Protein AF-A0A8C4Y6N7-F1 (afdb_monomer_lite)

InterPro domains:
  IPR002418 Transcription regulator Myc [PR00044] (6-22)
  IPR002418 Transcription regulator Myc [PR00044] (23-38)
  IPR002418 Transcription regulator Myc [PR00044] (48-61)
  IPR011598 Myc-type, basic helix-loop-helix (bHLH) domain [PF00010] (14-65)
  IPR011598 Myc-type, basic helix-loop-helix (bHLH) domain [PS50888] (13-65)
  IPR011598 Myc-type, basic helix-loop-helix (bHLH) domain [SM00353] (19-71)
  IPR036638 Helix-loop-helix DNA-binding domain superfamily [G3DSA:4.10.280.10] (4-86)
  IPR036638 Helix-loop-helix DNA-binding domain superfamily [SSF47459] (10-72)
  IPR050433 Myc family transcription factors [PTHR45851] (9-67)

Structure (mmCIF, N/CA/C/O backbone):
data_AF-A0A8C4Y6N7-F1
#
_entry.id   AF-A0A8C4Y6N7-F1
#
loop_
_atom_site.group_PDB
_atom_site.id
_atom_site.type_symbol
_atom_site.label_atom_id
_atom_site.label_alt_id
_atom_site.label_comp_id
_atom_site.label_asym_id
_atom_site.label_entity_id
_atom_site.label_seq_id
_atom_site.pdbx_PDB_ins_code
_atom_site.Cartn_x
_atom_site.Cartn_y
_atom_site.Cartn_z
_atom_site.occupancy
_atom_site.B_iso_or_equiv
_atom_site.auth_seq_id
_atom_site.auth_comp_id
_atom_site.auth_asym_id
_atom_site.auth_atom_id
_atom_site.pdbx_PDB_model_num
ATOM 1 N N . ASP A 1 1 ? 24.233 10.113 -39.562 1.00 62.69 1 ASP A N 1
ATOM 2 C CA . ASP A 1 1 ? 22.764 10.185 -39.510 1.00 62.69 1 ASP A CA 1
ATOM 3 C C . ASP A 1 1 ? 22.172 8.850 -39.057 1.00 62.69 1 ASP A C 1
ATOM 5 O O . ASP A 1 1 ? 21.473 8.858 -38.065 1.00 62.69 1 ASP A O 1
ATOM 9 N N . GLU A 1 2 ? 22.548 7.694 -39.625 1.00 67.06 2 GLU A N 1
ATOM 10 C CA . GLU A 1 2 ? 21.993 6.382 -39.195 1.00 67.06 2 GLU A CA 1
ATOM 11 C C . GLU A 1 2 ? 22.388 5.910 -37.774 1.00 67.06 2 GLU A C 1
ATOM 13 O O . GLU A 1 2 ? 21.584 5.268 -37.105 1.00 67.06 2 GLU A O 1
ATOM 18 N N . GLU A 1 3 ? 23.590 6.232 -37.269 1.00 64.31 3 GLU A N 1
ATOM 19 C CA . GLU A 1 3 ? 23.974 5.850 -35.893 1.00 64.31 3 GLU A CA 1
ATOM 20 C C . GLU A 1 3 ? 23.236 6.648 -34.807 1.00 64.31 3 GLU A C 1
ATOM 22 O O . GLU A 1 3 ? 23.072 6.139 -33.701 1.00 64.31 3 GLU A O 1
ATOM 27 N N . GLU A 1 4 ? 22.791 7.879 -35.097 1.00 64.50 4 GLU A N 1
ATOM 28 C CA . GLU A 1 4 ? 22.057 8.712 -34.129 1.00 64.50 4 GLU A CA 1
ATOM 29 C C . GLU A 1 4 ? 20.632 8.183 -33.904 1.00 64.50 4 GLU A C 1
ATOM 31 O O . GLU A 1 4 ? 20.167 8.143 -32.763 1.00 64.50 4 GLU A O 1
ATOM 36 N N . ASP A 1 5 ? 19.991 7.678 -34.960 1.00 68.19 5 ASP A N 1
ATOM 37 C CA . ASP A 1 5 ? 18.659 7.071 -34.883 1.00 68.19 5 ASP A CA 1
ATOM 38 C C . ASP A 1 5 ? 18.671 5.764 -34.056 1.00 68.19 5 ASP A C 1
ATOM 40 O O . ASP A 1 5 ? 17.769 5.516 -33.252 1.00 68.19 5 ASP A O 1
ATOM 44 N N . GLU A 1 6 ? 19.724 4.940 -34.163 1.00 69.81 6 GLU A N 1
ATOM 45 C CA . GLU A 1 6 ? 19.821 3.666 -33.428 1.00 69.81 6 GLU A CA 1
ATOM 46 C C . GLU A 1 6 ? 20.059 3.868 -31.912 1.00 69.81 6 GLU A C 1
ATOM 48 O O . GLU A 1 6 ? 19.496 3.152 -31.068 1.00 69.81 6 GLU A O 1
ATOM 53 N N . VAL A 1 7 ? 20.844 4.880 -31.517 1.00 70.25 7 VAL A N 1
ATOM 54 C CA . VAL A 1 7 ? 21.002 5.230 -30.091 1.00 70.25 7 VAL A CA 1
ATOM 55 C C . VAL A 1 7 ? 19.746 5.878 -29.505 1.00 70.25 7 VAL A C 1
ATOM 57 O O . VAL A 1 7 ? 19.416 5.608 -28.346 1.00 70.25 7 VAL A O 1
ATOM 60 N N . GLU A 1 8 ? 19.002 6.671 -30.280 1.00 75.44 8 GLU A N 1
ATOM 61 C CA . GLU A 1 8 ? 17.724 7.235 -29.832 1.00 75.44 8 GLU A CA 1
ATOM 62 C C . GLU A 1 8 ? 16.672 6.138 -29.599 1.00 75.44 8 GLU A C 1
ATOM 64 O O . GLU A 1 8 ? 16.033 6.104 -28.538 1.00 75.44 8 GLU A O 1
ATOM 69 N N . ASP A 1 9 ? 16.551 5.181 -30.521 1.00 79.81 9 ASP A N 1
ATOM 70 C CA . ASP A 1 9 ? 15.609 4.064 -30.405 1.00 79.81 9 ASP A CA 1
ATOM 71 C C . ASP A 1 9 ? 15.916 3.160 -29.204 1.00 79.81 9 ASP A C 1
ATOM 73 O O . ASP A 1 9 ? 15.009 2.714 -28.479 1.00 79.81 9 ASP A O 1
ATOM 77 N N . THR A 1 10 ? 17.199 2.913 -28.927 1.00 81.81 10 THR A N 1
ATOM 78 C CA . THR A 1 10 ? 17.608 2.121 -27.759 1.00 81.81 10 THR A CA 1
ATOM 79 C C . THR A 1 10 ? 17.355 2.848 -26.438 1.00 81.81 10 THR A C 1
ATOM 81 O O . THR A 1 10 ? 16.870 2.226 -25.485 1.00 81.81 10 THR A O 1
ATOM 84 N N . GLU A 1 11 ? 17.608 4.155 -26.350 1.00 86.75 11 GLU A N 1
ATOM 85 C CA . GLU A 1 11 ? 17.296 4.949 -25.155 1.00 86.75 11 GLU A CA 1
ATOM 86 C C . GLU A 1 11 ? 15.787 5.079 -24.923 1.00 86.75 11 GLU A C 1
ATOM 88 O O . GLU A 1 11 ? 15.303 4.884 -23.800 1.00 86.75 11 GLU A O 1
ATOM 93 N N . ASN A 1 12 ? 15.009 5.316 -25.980 1.00 91.44 12 ASN A N 1
ATOM 94 C CA . ASN A 1 12 ? 13.554 5.329 -25.900 1.00 91.44 12 ASN A CA 1
ATOM 95 C C . ASN A 1 12 ? 13.015 3.977 -25.398 1.00 91.44 12 ASN A C 1
ATOM 97 O O . ASN A 1 12 ? 12.229 3.922 -24.447 1.00 91.44 12 ASN A O 1
ATOM 101 N N . SER A 1 13 ? 13.527 2.868 -25.935 1.00 91.62 13 SER A N 1
ATOM 102 C CA . SER A 1 13 ? 13.159 1.514 -25.506 1.00 91.62 13 SER A CA 1
ATOM 103 C C . SER A 1 13 ? 13.460 1.255 -24.023 1.00 91.62 13 SER A C 1
ATOM 105 O O . SER A 1 13 ? 12.624 0.696 -23.300 1.00 91.62 13 SER A O 1
ATOM 107 N N . LYS A 1 14 ? 14.617 1.708 -23.515 1.00 94.06 14 LYS A N 1
ATOM 108 C CA . LYS A 1 14 ? 14.964 1.613 -22.082 1.00 94.06 14 LYS A CA 1
ATOM 109 C C . LYS A 1 14 ? 13.997 2.418 -21.215 1.00 94.06 14 LYS A C 1
ATOM 111 O O . LYS A 1 14 ? 13.515 1.904 -20.199 1.00 94.06 14 LYS A O 1
ATOM 116 N N . ARG A 1 15 ? 13.671 3.650 -21.623 1.00 95.31 15 ARG A N 1
ATOM 117 C CA . ARG A 1 15 ? 12.721 4.525 -20.915 1.00 95.31 15 ARG A CA 1
ATOM 118 C C . ARG A 1 15 ? 11.329 3.904 -20.856 1.00 95.31 15 ARG A C 1
ATOM 120 O O . ARG A 1 15 ? 10.709 3.899 -19.790 1.00 95.31 15 ARG A O 1
ATOM 127 N N . LEU A 1 16 ? 10.840 3.343 -21.959 1.00 95.25 16 LEU A N 1
ATOM 128 C CA . LEU A 1 16 ? 9.540 2.668 -22.016 1.00 95.25 16 LEU A CA 1
ATOM 129 C C . LEU A 1 16 ? 9.501 1.446 -21.092 1.00 95.25 16 LEU A C 1
ATOM 131 O O . LEU A 1 16 ? 8.587 1.315 -20.272 1.00 95.25 16 LEU A O 1
ATOM 135 N N . ARG A 1 17 ? 10.531 0.593 -21.150 1.00 96.38 17 ARG A N 1
ATOM 136 C CA . ARG A 1 17 ? 10.648 -0.584 -20.279 1.00 96.38 17 ARG A CA 1
ATOM 137 C C . ARG A 1 17 ? 10.667 -0.197 -18.800 1.00 96.38 17 ARG A C 1
ATOM 139 O O . ARG A 1 17 ? 9.960 -0.811 -18.004 1.00 96.38 17 ARG A O 1
ATOM 146 N N . HIS A 1 18 ? 11.430 0.834 -18.436 1.00 97.00 18 HIS A N 1
ATOM 147 C CA . HIS A 1 18 ? 11.474 1.351 -17.068 1.00 97.00 18 HIS A CA 1
ATOM 148 C C . HIS A 1 18 ? 10.091 1.813 -16.586 1.00 97.00 18 HIS A C 1
ATOM 150 O O . HIS A 1 18 ? 9.636 1.396 -15.521 1.00 97.00 18 HIS A O 1
ATOM 156 N N . ASN A 1 19 ? 9.384 2.618 -17.385 1.00 97.12 19 ASN A N 1
ATOM 157 C CA . ASN A 1 19 ? 8.041 3.094 -17.040 1.00 97.12 19 ASN A CA 1
ATOM 158 C C . ASN A 1 19 ? 7.040 1.945 -16.869 1.00 97.12 19 ASN A C 1
ATOM 160 O O . ASN A 1 19 ? 6.262 1.949 -15.914 1.00 97.12 19 ASN A O 1
ATOM 164 N N . SER A 1 20 ? 7.087 0.938 -17.746 1.00 97.00 20 SER A N 1
ATOM 165 C CA . SER A 1 20 ? 6.225 -0.242 -17.641 1.00 97.00 20 SER A CA 1
ATOM 166 C C . SER A 1 20 ? 6.473 -1.015 -16.343 1.00 97.00 20 SER A C 1
ATOM 168 O O . SER A 1 20 ? 5.523 -1.366 -15.642 1.00 97.00 20 SER A O 1
ATOM 170 N N . LEU A 1 21 ? 7.741 -1.247 -15.985 1.00 97.69 21 LEU A N 1
ATOM 171 C CA . LEU A 1 21 ? 8.102 -1.931 -14.739 1.00 97.69 21 LEU A CA 1
ATOM 172 C C . LEU A 1 21 ? 7.658 -1.134 -13.509 1.00 97.69 21 LEU A C 1
ATOM 174 O O . LEU A 1 21 ? 7.061 -1.688 -12.588 1.00 97.69 21 LEU A O 1
ATOM 178 N N . GLN A 1 22 ? 7.883 0.180 -13.515 1.00 97.56 22 GLN A N 1
ATOM 179 C CA . GLN A 1 22 ? 7.482 1.060 -12.423 1.00 97.56 22 GLN A CA 1
ATOM 180 C C . GLN A 1 22 ? 5.956 1.114 -12.263 1.00 97.56 22 GLN A C 1
ATOM 182 O O . GLN A 1 22 ? 5.440 1.180 -11.143 1.00 97.56 22 GLN A O 1
ATOM 187 N N . HIS A 1 23 ? 5.215 1.083 -13.372 1.00 97.75 23 HIS A N 1
ATOM 188 C CA . HIS A 1 23 ? 3.759 1.016 -13.352 1.00 97.75 23 HIS A CA 1
ATOM 189 C C . HIS A 1 23 ? 3.269 -0.300 -12.737 1.00 97.75 23 HIS A C 1
ATOM 191 O O . HIS A 1 23 ? 2.410 -0.272 -11.853 1.00 97.75 23 HIS A O 1
ATOM 197 N N . GLN A 1 24 ? 3.855 -1.429 -13.147 1.00 97.75 24 GLN A N 1
ATOM 198 C CA . GLN A 1 24 ? 3.531 -2.749 -12.606 1.00 97.75 24 GLN A CA 1
ATOM 199 C C . GLN A 1 24 ? 3.814 -2.822 -11.100 1.00 97.75 24 GLN A C 1
ATOM 201 O O . GLN A 1 24 ? 2.917 -3.145 -10.326 1.00 97.75 24 GLN A O 1
ATOM 206 N N . TRP A 1 25 ? 4.999 -2.397 -10.657 1.00 97.88 25 TRP A N 1
ATOM 207 C CA . TRP A 1 25 ? 5.336 -2.370 -9.231 1.00 97.88 25 TRP A CA 1
ATOM 208 C C . TRP A 1 25 ? 4.377 -1.490 -8.416 1.00 97.88 25 TRP A C 1
ATOM 210 O O . TRP A 1 25 ? 3.921 -1.876 -7.341 1.00 97.88 25 TRP A O 1
ATOM 220 N N . ASN A 1 26 ? 3.998 -0.322 -8.946 1.00 97.81 26 ASN A N 1
ATOM 221 C CA . ASN A 1 26 ? 3.008 0.541 -8.303 1.00 97.81 26 ASN A CA 1
ATOM 222 C C . ASN A 1 26 ? 1.618 -0.105 -8.224 1.00 97.81 26 ASN A C 1
ATOM 224 O O . ASN A 1 26 ? 0.895 0.124 -7.251 1.00 97.81 26 ASN A O 1
ATOM 228 N N . LYS A 1 27 ? 1.217 -0.874 -9.241 1.00 97.88 27 LYS A N 1
ATOM 229 C CA . LYS A 1 27 ? -0.044 -1.622 -9.248 1.00 97.88 27 LYS A CA 1
ATOM 230 C C . LYS A 1 27 ? -0.029 -2.717 -8.182 1.00 97.88 27 LYS A C 1
ATOM 232 O O . LYS A 1 27 ? -0.963 -2.781 -7.384 1.00 97.88 27 LYS A O 1
ATOM 237 N N . ASP A 1 28 ? 1.047 -3.491 -8.108 1.00 98.19 28 ASP A N 1
ATOM 238 C CA . ASP A 1 28 ? 1.196 -4.575 -7.133 1.00 98.19 28 ASP A CA 1
ATOM 239 C C . ASP A 1 28 ? 1.239 -4.034 -5.699 1.00 98.19 28 ASP A C 1
ATOM 241 O O . ASP A 1 28 ? 0.534 -4.529 -4.819 1.00 98.19 28 ASP A O 1
ATOM 245 N N . LEU A 1 29 ? 1.963 -2.933 -5.469 1.00 96.56 29 LEU A N 1
ATOM 246 C CA . LEU A 1 29 ? 1.988 -2.252 -4.175 1.00 96.56 29 LEU A CA 1
ATOM 247 C C . LEU A 1 29 ? 0.599 -1.748 -3.762 1.00 96.56 29 LEU A C 1
ATOM 249 O O . LEU A 1 29 ? 0.202 -1.895 -2.606 1.00 96.56 29 LEU A O 1
ATOM 253 N N . ARG A 1 30 ? -0.156 -1.147 -4.691 1.00 95.75 30 ARG A N 1
ATOM 254 C CA . ARG A 1 30 ? -1.534 -0.704 -4.422 1.00 95.75 30 ARG A CA 1
ATOM 255 C C . ARG A 1 30 ? -2.440 -1.886 -4.088 1.00 95.75 30 ARG A C 1
ATOM 257 O O . ARG A 1 30 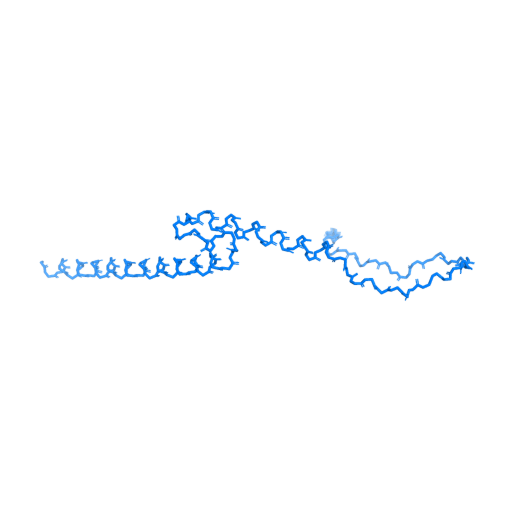? -3.209 -1.784 -3.140 1.00 95.75 30 ARG A O 1
ATOM 264 N N . SER A 1 31 ? -2.330 -2.993 -4.820 1.00 96.69 31 SER A N 1
ATOM 265 C CA . SER A 1 31 ? -3.108 -4.208 -4.558 1.00 96.69 31 SER A CA 1
ATOM 266 C C . SER A 1 31 ? -2.797 -4.802 -3.182 1.00 96.69 31 SER A C 1
ATOM 268 O O . SER A 1 31 ? -3.721 -5.113 -2.431 1.00 96.69 31 SER A O 1
ATOM 270 N N . SER A 1 32 ? -1.517 -4.872 -2.807 1.00 96.75 32 SER A N 1
ATOM 271 C CA . SER A 1 32 ? -1.092 -5.324 -1.479 1.00 96.75 32 SER A CA 1
ATOM 272 C C . SER A 1 32 ? -1.646 -4.429 -0.362 1.00 96.75 32 SER A C 1
ATOM 274 O O . SER A 1 32 ? -2.202 -4.928 0.613 1.00 96.75 32 SER A O 1
ATOM 276 N N . LEU A 1 33 ? -1.602 -3.101 -0.534 1.00 95.81 33 LEU A N 1
ATOM 277 C CA . LEU A 1 33 ? -2.163 -2.155 0.439 1.00 95.81 33 LEU A CA 1
ATOM 278 C C . LEU A 1 33 ? -3.687 -2.253 0.568 1.00 95.81 33 LEU A C 1
ATOM 280 O O . LEU A 1 33 ? -4.199 -2.157 1.680 1.00 95.81 33 LEU A O 1
ATOM 284 N N . LEU A 1 34 ? -4.409 -2.447 -0.540 1.00 94.88 34 LEU A N 1
ATOM 285 C CA . LEU A 1 34 ? -5.860 -2.660 -0.512 1.00 94.88 34 LEU A CA 1
ATOM 286 C C . LEU A 1 34 ? -6.206 -3.969 0.198 1.00 94.88 34 LEU A C 1
ATOM 288 O O . LEU A 1 34 ? -7.050 -3.976 1.085 1.00 94.88 34 LEU A O 1
ATOM 292 N N . THR A 1 35 ? -5.474 -5.041 -0.108 1.00 95.81 35 THR A N 1
ATOM 293 C CA . THR A 1 35 ? -5.634 -6.327 0.577 1.00 95.81 35 THR A CA 1
ATOM 294 C C . THR A 1 35 ? -5.388 -6.169 2.076 1.00 95.81 35 THR A C 1
ATOM 296 O O . THR A 1 35 ? -6.182 -6.639 2.882 1.00 95.81 35 THR A O 1
ATOM 299 N N . LEU A 1 36 ? -4.324 -5.468 2.480 1.00 95.94 36 LEU A N 1
ATOM 300 C CA . LEU A 1 36 ? -4.036 -5.206 3.891 1.00 95.94 36 LEU A CA 1
ATOM 301 C C . LEU A 1 36 ? -5.150 -4.396 4.564 1.00 95.94 36 LEU A C 1
ATOM 303 O O . LEU A 1 36 ? -5.572 -4.747 5.663 1.00 95.94 36 LEU A O 1
ATOM 307 N N . ARG A 1 37 ? -5.646 -3.343 3.903 1.00 95.81 37 ARG A N 1
ATOM 308 C CA . ARG A 1 37 ? -6.767 -2.525 4.388 1.00 95.81 37 ARG A CA 1
ATOM 309 C C . ARG A 1 37 ?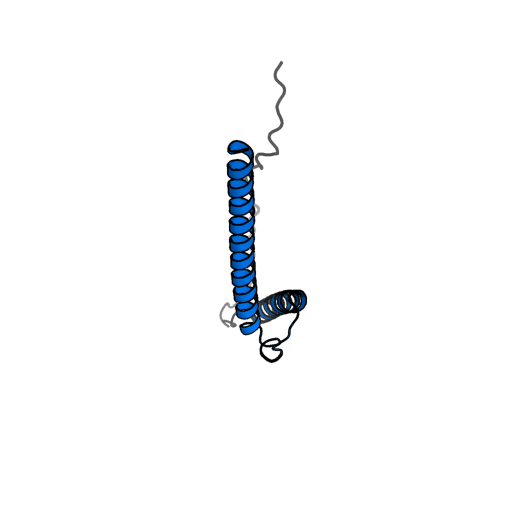 -7.987 -3.391 4.697 1.00 95.81 37 ARG A C 1
ATOM 311 O O . ARG A 1 37 ? -8.589 -3.218 5.750 1.00 95.81 37 ARG A O 1
ATOM 318 N N . ASP A 1 38 ? -8.308 -4.336 3.819 1.00 94.44 38 ASP A N 1
ATOM 319 C CA . ASP A 1 38 ? -9.492 -5.189 3.956 1.00 94.44 38 ASP A CA 1
ATOM 320 C C . ASP A 1 38 ? -9.406 -6.145 5.166 1.00 94.44 38 ASP A C 1
ATOM 322 O O . ASP A 1 38 ? -10.433 -6.561 5.698 1.00 94.44 38 ASP A O 1
ATOM 326 N N . HIS A 1 39 ? -8.198 -6.442 5.661 1.00 94.31 39 HIS A N 1
ATOM 327 C CA . HIS A 1 39 ? -7.991 -7.230 6.884 1.00 94.31 39 HIS A CA 1
ATOM 328 C C . HIS A 1 39 ? -8.057 -6.397 8.172 1.00 94.31 39 HIS A C 1
ATOM 330 O O . HIS A 1 39 ? -8.138 -6.965 9.263 1.00 94.31 39 HIS A O 1
ATOM 336 N N . VAL A 1 40 ? -8.009 -5.065 8.082 1.00 93.81 40 VAL A N 1
ATOM 337 C CA . VAL A 1 40 ? -8.025 -4.180 9.251 1.00 93.81 40 VAL A CA 1
ATOM 338 C C . VAL A 1 40 ? -9.449 -3.656 9.457 1.00 93.81 40 VAL A C 1
ATOM 340 O O . VAL A 1 40 ? -9.891 -2.787 8.706 1.00 93.81 40 VAL A O 1
ATOM 343 N N . PRO A 1 41 ? -10.179 -4.112 10.491 1.00 88.94 41 PRO A N 1
ATOM 344 C CA . PRO A 1 41 ? -11.614 -3.844 10.637 1.00 88.94 41 PRO A CA 1
ATOM 345 C C . PRO A 1 41 ? -11.971 -2.354 10.749 1.00 88.94 41 PRO A C 1
ATOM 347 O O . PRO A 1 41 ? -13.071 -1.959 10.366 1.00 88.94 41 PRO A O 1
ATOM 350 N N . GLU A 1 42 ? -11.056 -1.518 11.244 1.00 87.44 42 GLU A N 1
ATOM 351 C CA . GLU A 1 42 ? -11.250 -0.063 11.316 1.00 87.44 42 GLU A CA 1
ATOM 352 C C . GLU A 1 42 ? -11.216 0.614 9.939 1.00 87.44 42 GLU A C 1
ATOM 354 O O . GLU A 1 42 ? -11.839 1.654 9.765 1.00 87.44 42 GLU A O 1
ATOM 359 N N . LEU A 1 43 ? -10.528 0.019 8.960 1.00 91.50 43 LEU A N 1
ATOM 360 C CA . LEU A 1 43 ? -10.283 0.622 7.649 1.00 91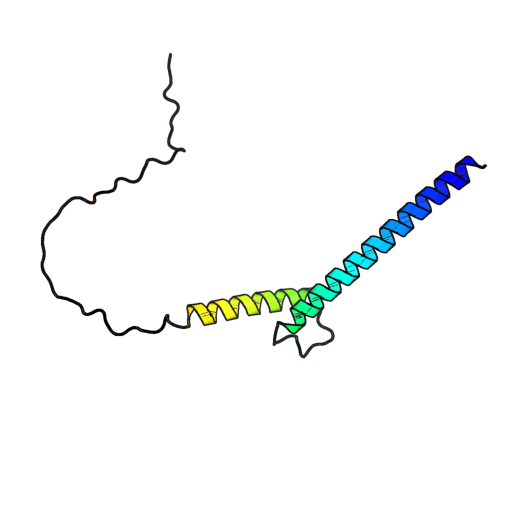.50 43 LEU A CA 1
ATOM 361 C C . LEU A 1 43 ? -11.222 0.131 6.546 1.00 91.50 43 LEU A C 1
ATOM 363 O O . LEU A 1 43 ? -11.316 0.777 5.508 1.00 91.50 43 LEU A O 1
ATOM 367 N N . VAL A 1 44 ? -11.930 -0.987 6.744 1.00 88.94 44 VAL A N 1
ATOM 368 C CA . VAL A 1 44 ? -12.854 -1.559 5.738 1.00 88.94 44 VAL A CA 1
ATOM 369 C C . VAL A 1 44 ? -13.943 -0.560 5.323 1.00 88.94 44 VAL A C 1
ATOM 371 O O . VAL A 1 44 ? -14.442 -0.603 4.202 1.00 88.94 44 VAL A O 1
ATOM 374 N N . LYS A 1 45 ? -14.310 0.358 6.224 1.00 85.94 45 LYS A N 1
ATOM 375 C CA . LYS A 1 45 ? -15.334 1.386 5.988 1.00 85.94 45 LYS A CA 1
ATOM 376 C C . LYS A 1 45 ? -14.809 2.591 5.202 1.00 85.94 45 LYS A C 1
ATOM 378 O O . LYS A 1 45 ? -15.605 3.304 4.596 1.00 85.94 45 LYS A O 1
ATOM 383 N N . ASP A 1 46 ? -13.494 2.799 5.190 1.00 85.62 46 ASP A N 1
ATOM 384 C CA . ASP A 1 46 ? -12.860 3.974 4.607 1.00 85.62 46 ASP A CA 1
ATOM 385 C C . ASP A 1 46 ? -12.260 3.628 3.241 1.00 85.62 46 ASP A C 1
ATOM 387 O O . ASP A 1 46 ? -11.128 3.171 3.096 1.00 85.62 46 ASP A O 1
ATOM 391 N N . GLU A 1 47 ? -13.026 3.875 2.180 1.00 79.81 47 GLU A N 1
ATOM 392 C CA . GLU A 1 47 ? -12.593 3.536 0.820 1.00 79.81 47 GLU A CA 1
ATOM 393 C C . GLU A 1 47 ? -11.364 4.355 0.369 1.00 79.81 47 GLU A C 1
ATOM 395 O O . GLU A 1 47 ? -10.524 3.866 -0.388 1.00 79.81 47 GLU A O 1
ATOM 400 N N . LYS A 1 48 ? -11.218 5.588 0.879 1.00 86.25 48 LYS A N 1
ATOM 401 C CA . LYS A 1 48 ? -10.168 6.558 0.508 1.00 86.25 48 LYS A CA 1
ATOM 402 C C . LYS A 1 48 ? -9.114 6.761 1.605 1.00 86.25 48 LYS A C 1
ATOM 404 O O . LYS A 1 48 ? -8.701 7.887 1.877 1.00 86.25 48 LYS A O 1
ATOM 409 N N . THR A 1 49 ? -8.664 5.687 2.246 1.00 89.75 49 THR A N 1
ATOM 410 C CA . THR A 1 49 ? -7.606 5.757 3.266 1.00 89.75 49 THR A CA 1
ATOM 411 C C . THR A 1 49 ? -6.229 6.056 2.658 1.00 89.75 49 THR A C 1
ATOM 413 O O . THR A 1 49 ? -5.812 5.452 1.669 1.00 89.75 49 THR A O 1
ATOM 416 N N . ALA A 1 50 ? -5.468 6.958 3.283 1.00 94.88 50 ALA A N 1
ATOM 417 C CA . ALA A 1 50 ? -4.080 7.221 2.904 1.00 94.88 50 ALA A CA 1
ATOM 418 C C . ALA A 1 50 ? -3.162 6.022 3.213 1.00 94.88 50 ALA A C 1
ATOM 420 O O . ALA A 1 50 ? -3.316 5.370 4.245 1.00 94.88 50 ALA A O 1
ATOM 421 N N . LYS A 1 51 ? -2.135 5.783 2.378 1.00 94.75 51 LYS A N 1
ATOM 422 C CA . LYS A 1 51 ? -1.185 4.658 2.542 1.00 94.75 51 LYS A CA 1
ATOM 423 C C . LYS A 1 51 ? -0.591 4.576 3.951 1.00 94.75 51 LYS A C 1
ATOM 425 O O . LYS A 1 51 ? -0.536 3.501 4.533 1.00 94.75 51 LYS A O 1
ATOM 430 N N . ILE A 1 52 ? -0.169 5.719 4.495 1.00 95.81 52 ILE A N 1
ATOM 431 C CA . ILE A 1 52 ? 0.427 5.785 5.833 1.00 95.81 52 ILE A CA 1
ATOM 432 C C . ILE A 1 52 ? -0.572 5.365 6.913 1.00 95.81 52 ILE A C 1
ATOM 434 O O . ILE A 1 52 ? -0.219 4.613 7.809 1.00 95.81 52 ILE A O 1
ATOM 438 N N . HIS A 1 53 ? -1.835 5.771 6.776 1.00 95.25 53 HIS A N 1
ATOM 439 C CA . HIS A 1 53 ? -2.879 5.442 7.737 1.00 95.25 53 HIS A CA 1
ATOM 440 C C . HIS A 1 53 ? -3.229 3.948 7.698 1.00 95.25 53 HIS A C 1
ATOM 442 O O . HIS A 1 53 ? -3.441 3.360 8.754 1.00 95.25 53 HIS A O 1
ATOM 448 N N . ILE A 1 54 ? -3.189 3.315 6.512 1.00 95.81 54 ILE A N 1
ATOM 449 C CA . ILE A 1 54 ? -3.321 1.853 6.383 1.00 95.81 54 ILE A CA 1
ATOM 450 C C . ILE A 1 54 ? -2.243 1.142 7.206 1.00 95.81 54 ILE A C 1
ATOM 452 O O . ILE A 1 54 ? -2.553 0.262 8.004 1.00 95.81 54 ILE A O 1
ATOM 456 N N . LEU A 1 55 ? -0.983 1.553 7.043 1.00 97.31 55 LEU A N 1
ATOM 457 C CA . LEU A 1 55 ? 0.147 0.945 7.746 1.00 97.31 55 LEU A CA 1
ATOM 458 C C . LEU A 1 55 ? 0.067 1.161 9.260 1.00 97.31 55 LEU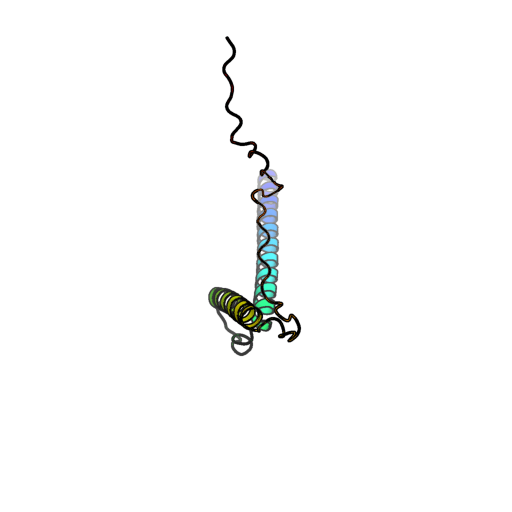 A C 1
ATOM 460 O O . LEU A 1 55 ? 0.221 0.205 10.015 1.00 97.31 55 LEU A O 1
ATOM 464 N N . THR A 1 56 ? -0.216 2.389 9.707 1.00 96.88 56 THR A N 1
ATOM 465 C CA . THR A 1 56 ? -0.344 2.709 11.136 1.00 96.88 56 THR A CA 1
ATOM 466 C C . THR A 1 56 ? -1.422 1.855 11.795 1.00 96.88 56 THR A C 1
ATOM 468 O O . THR A 1 56 ? -1.157 1.181 12.786 1.00 96.88 56 THR A O 1
ATOM 471 N N . LYS A 1 57 ? -2.617 1.801 11.201 1.00 96.06 57 LYS A N 1
ATOM 472 C CA . LYS A 1 57 ? -3.738 1.039 11.756 1.00 96.06 57 LYS A CA 1
ATOM 473 C C . LYS A 1 57 ? -3.529 -0.470 11.699 1.00 96.06 57 LYS A C 1
ATOM 475 O O . LYS A 1 57 ? -3.961 -1.168 12.612 1.00 96.06 57 LYS A O 1
ATOM 480 N N . ALA A 1 58 ? -2.849 -0.986 10.677 1.00 96.31 58 ALA A N 1
ATOM 481 C CA . ALA A 1 58 ? -2.485 -2.400 10.621 1.00 96.31 58 ALA A CA 1
ATOM 482 C C . ALA A 1 58 ? -1.539 -2.793 11.767 1.00 96.31 58 ALA A C 1
ATOM 484 O O . ALA A 1 58 ? -1.745 -3.822 12.410 1.00 96.31 58 ALA A O 1
ATOM 485 N N . ILE A 1 59 ? -0.536 -1.958 12.055 1.00 96.50 59 ILE A N 1
ATOM 486 C CA . ILE A 1 59 ? 0.385 -2.169 13.180 1.00 96.50 59 ILE A CA 1
ATOM 487 C C . ILE A 1 59 ? -0.387 -2.128 14.502 1.00 96.50 59 ILE A C 1
ATOM 489 O O . ILE A 1 59 ? -0.296 -3.068 15.292 1.00 96.50 59 ILE A O 1
ATOM 493 N N . ASP A 1 60 ? -1.210 -1.098 14.711 1.00 95.19 60 ASP A N 1
ATOM 494 C CA . ASP A 1 60 ? -2.036 -0.972 15.916 1.00 95.19 60 ASP A CA 1
ATOM 495 C C . ASP A 1 60 ? -2.951 -2.192 16.106 1.00 95.19 60 ASP A C 1
ATOM 497 O O . ASP A 1 60 ? -3.066 -2.730 17.213 1.00 95.19 60 ASP A O 1
ATOM 501 N N . TYR A 1 61 ? -3.552 -2.685 15.018 1.00 95.12 61 TYR A N 1
ATOM 502 C CA . TYR A 1 61 ? -4.395 -3.876 15.033 1.00 95.12 61 TYR A CA 1
ATOM 503 C C . TYR A 1 61 ? -3.617 -5.115 15.490 1.00 95.12 61 TYR A C 1
ATOM 505 O O . TYR A 1 61 ? -4.061 -5.793 16.420 1.00 95.12 61 TYR A O 1
ATOM 513 N N . ILE A 1 62 ? -2.429 -5.370 14.931 1.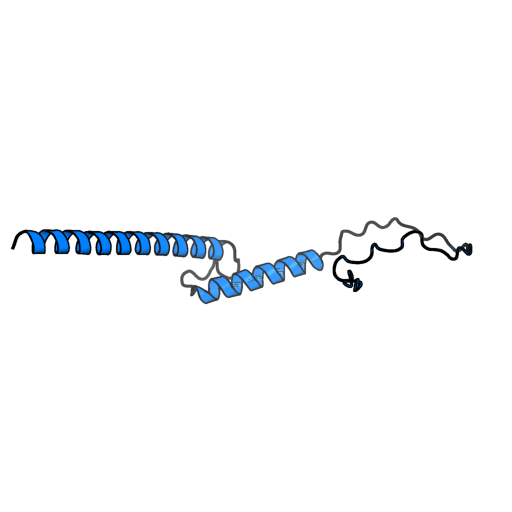00 94.00 62 ILE A N 1
ATOM 514 C CA . ILE A 1 62 ? -1.564 -6.491 15.337 1.00 94.00 62 ILE A CA 1
ATOM 515 C C . ILE A 1 62 ? -1.191 -6.385 16.821 1.00 94.00 62 ILE A C 1
ATOM 517 O O . ILE A 1 62 ? -1.308 -7.367 17.556 1.00 94.00 62 ILE A O 1
ATOM 521 N N . HIS A 1 63 ? -0.803 -5.197 17.291 1.00 94.06 63 HIS A N 1
ATOM 522 C CA . HIS A 1 63 ? -0.436 -4.975 18.692 1.00 94.06 63 HIS A CA 1
ATOM 523 C C . HIS A 1 63 ? -1.626 -5.212 19.636 1.00 94.06 63 HIS A C 1
ATOM 525 O O . HIS A 1 63 ? -1.481 -5.838 20.690 1.00 94.06 63 HIS A O 1
ATOM 531 N N . SER A 1 64 ? -2.819 -4.744 19.259 1.00 90.56 64 SER A N 1
ATOM 532 C CA . SER A 1 64 ? -4.048 -4.966 20.027 1.00 90.56 64 SER A CA 1
ATOM 533 C C . SER A 1 64 ? -4.428 -6.450 20.082 1.00 90.56 64 SER A C 1
ATOM 535 O O . SER A 1 64 ? -4.824 -6.956 21.133 1.00 90.56 64 SER A O 1
ATOM 537 N N . PHE A 1 65 ? -4.240 -7.166 18.972 1.00 90.44 65 PHE A N 1
ATOM 538 C CA . PHE A 1 65 ? -4.537 -8.584 18.849 1.00 90.44 65 PHE A CA 1
ATOM 539 C C . PHE A 1 65 ? -3.576 -9.432 19.686 1.00 90.44 65 PHE A C 1
ATOM 541 O O . PHE A 1 65 ? -4.022 -10.272 20.466 1.00 90.44 65 PHE A O 1
ATOM 548 N N . GLN A 1 66 ? -2.271 -9.155 19.619 1.00 89.56 66 GLN A N 1
ATOM 549 C CA . GLN A 1 66 ? -1.264 -9.797 20.469 1.00 89.56 66 GLN A CA 1
ATOM 550 C C . GLN A 1 66 ? -1.537 -9.552 21.952 1.00 89.56 66 GLN A C 1
ATOM 552 O O . GLN A 1 66 ? -1.458 -10.479 22.755 1.00 89.56 66 GLN A O 1
ATOM 557 N N . ARG A 1 67 ? -1.925 -8.323 22.319 1.00 86.88 67 ARG A N 1
ATOM 558 C CA . ARG A 1 67 ? -2.350 -8.011 23.685 1.00 86.88 67 ARG A CA 1
ATOM 559 C C . ARG A 1 67 ? -3.558 -8.854 24.073 1.00 86.88 67 ARG A C 1
ATOM 561 O O . ARG A 1 67 ? -3.530 -9.501 25.106 1.00 86.88 67 ARG A O 1
ATOM 568 N N . LYS A 1 68 ? -4.595 -8.916 23.242 1.00 84.50 68 LYS A N 1
ATOM 569 C CA . LYS A 1 68 ? -5.777 -9.741 23.520 1.00 84.50 68 LYS A CA 1
ATOM 570 C C . LYS A 1 68 ? -5.426 -11.221 23.704 1.00 84.50 68 LYS A C 1
ATOM 572 O O . LYS A 1 68 ? -5.990 -11.855 24.585 1.00 84.50 68 LYS A O 1
ATOM 577 N N . ILE A 1 69 ? -4.495 -11.756 22.915 1.00 81.00 69 ILE A N 1
ATOM 578 C CA . ILE A 1 69 ? -4.024 -13.141 23.048 1.00 81.00 69 ILE A CA 1
ATOM 579 C C . ILE A 1 69 ? -3.233 -13.336 24.342 1.00 81.00 69 ILE A C 1
ATOM 581 O O . ILE A 1 69 ? -3.490 -14.286 25.065 1.00 81.00 69 ILE A O 1
ATOM 585 N N . HIS A 1 70 ? -2.301 -12.442 24.665 1.00 70.00 70 HIS A N 1
ATOM 586 C CA . HIS A 1 70 ? -1.469 -12.563 25.864 1.00 70.00 70 HIS A CA 1
ATOM 587 C C . HIS A 1 70 ? -2.249 -12.299 27.165 1.00 70.00 70 HIS A C 1
ATOM 589 O O . HIS A 1 70 ? -1.952 -12.876 28.205 1.00 70.00 70 HIS A O 1
ATOM 595 N N . PHE A 1 71 ? -3.250 -11.417 27.122 1.00 60.81 71 PHE A N 1
ATOM 596 C CA . PHE A 1 71 ? -4.167 -11.154 28.234 1.00 60.81 71 PHE A CA 1
ATOM 597 C C . PHE A 1 71 ? -5.338 -12.140 28.286 1.00 60.81 71 PHE A C 1
ATOM 599 O O . PHE A 1 71 ? -6.053 -12.153 29.284 1.00 60.81 71 PHE A O 1
ATOM 606 N N . SER A 1 72 ? -5.541 -12.964 27.253 1.00 46.66 72 SER A N 1
ATOM 607 C CA . SER A 1 72 ? -6.360 -14.164 27.381 1.00 46.66 72 SER A CA 1
ATOM 608 C C . SER A 1 72 ? -5.548 -15.125 28.241 1.00 46.66 72 SER A C 1
ATOM 610 O O . SER A 1 72 ? -4.550 -15.653 27.747 1.00 46.66 72 SER A O 1
ATOM 612 N N . PRO A 1 73 ? -5.905 -15.333 29.522 1.00 54.97 73 PRO A N 1
ATOM 613 C CA . PRO A 1 73 ? -5.151 -16.249 30.356 1.00 54.97 73 PRO A CA 1
ATOM 614 C C . PRO A 1 73 ? -5.090 -17.601 29.634 1.00 54.97 73 PRO A C 1
ATOM 616 O O . PRO A 1 73 ? -6.120 -18.028 29.092 1.00 54.97 73 PRO A O 1
ATOM 619 N N . PRO A 1 74 ? -3.920 -18.271 29.582 1.00 59.56 74 PRO A N 1
ATOM 620 C CA . PRO A 1 74 ? -3.891 -19.674 29.202 1.00 59.56 74 PRO A CA 1
ATOM 621 C C . PRO A 1 74 ? -4.933 -20.354 30.085 1.00 59.56 74 PRO A C 1
ATOM 623 O O . PRO A 1 74 ? -4.900 -20.184 31.305 1.00 59.56 74 PRO A O 1
ATOM 626 N N . SER A 1 75 ? -5.929 -20.977 29.455 1.00 51.97 75 SER A N 1
ATOM 627 C CA . SER A 1 75 ? -7.077 -21.593 30.116 1.00 51.97 75 SER A CA 1
ATOM 628 C C . SER A 1 75 ? -6.632 -22.249 31.418 1.00 51.97 75 SER A C 1
ATOM 630 O O . SER A 1 75 ? -5.789 -23.148 31.386 1.00 51.97 75 SER A O 1
ATOM 632 N N . LEU A 1 76 ? -7.137 -21.755 32.552 1.00 49.22 76 LEU A N 1
ATOM 633 C CA . LEU A 1 76 ? -6.839 -22.323 33.859 1.00 49.22 76 LEU A CA 1
ATOM 634 C C . LEU A 1 76 ? -7.130 -23.827 33.810 1.00 49.22 76 LEU A C 1
ATOM 636 O O . LEU A 1 76 ? -8.286 -24.225 33.692 1.00 49.22 76 LEU A O 1
ATOM 640 N N . SER A 1 77 ? -6.091 -24.645 33.947 1.00 49.81 77 SER A N 1
ATOM 641 C CA . SER A 1 77 ? -6.220 -26.011 34.447 1.00 49.81 77 SER A CA 1
ATOM 642 C C . SER A 1 77 ? -6.167 -25.943 35.976 1.00 49.81 77 SER A C 1
ATOM 644 O O . SER A 1 77 ? -5.096 -25.669 36.523 1.00 49.81 77 SER A O 1
ATOM 646 N N . PRO A 1 78 ? -7.276 -26.172 36.706 1.00 53.00 78 PRO A N 1
ATOM 647 C CA . PRO A 1 78 ? -7.269 -26.211 38.159 1.00 53.00 78 PRO A CA 1
ATOM 648 C C . PRO A 1 78 ? -6.906 -27.627 38.606 1.00 53.00 78 PRO A C 1
ATOM 650 O O . PRO A 1 78 ? -7.773 -28.400 38.994 1.00 53.00 78 PRO A O 1
ATOM 653 N N . SER A 1 79 ? -5.639 -28.013 38.492 1.00 46.56 79 SER A N 1
ATOM 654 C CA . SER A 1 79 ? -5.128 -29.250 39.099 1.00 46.56 79 SER A CA 1
ATOM 655 C C . SER A 1 79 ? -3.608 -29.267 39.066 1.00 46.56 79 SER A C 1
ATOM 657 O O . SER A 1 79 ? -3.032 -30.019 38.296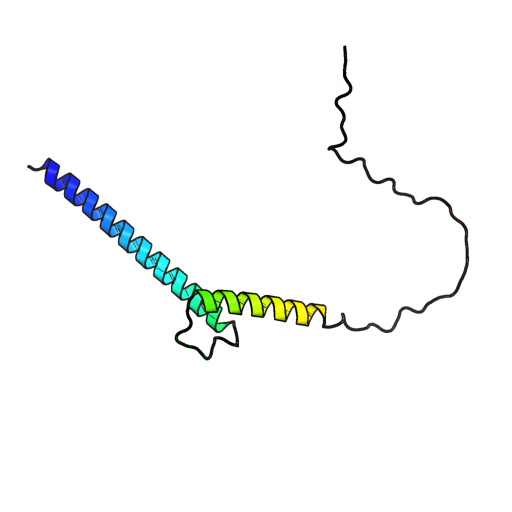 1.00 46.56 79 SER A O 1
ATOM 659 N N . GLN A 1 80 ? -2.950 -28.458 39.897 1.00 45.06 80 GLN A N 1
ATOM 660 C CA . GLN A 1 80 ? -1.716 -28.901 40.551 1.00 45.06 80 GLN A CA 1
ATOM 661 C C . GLN A 1 80 ? -1.728 -28.384 41.986 1.00 45.06 80 GLN A C 1
ATOM 663 O O . GLN A 1 80 ? -1.442 -27.231 42.295 1.00 45.06 80 GLN A O 1
ATOM 668 N N . THR A 1 81 ? -2.189 -29.288 42.837 1.00 42.31 81 THR A N 1
ATOM 669 C CA . THR A 1 81 ? -2.075 -29.297 44.286 1.00 42.31 81 THR A CA 1
ATOM 670 C C . THR A 1 81 ? -0.642 -29.015 44.728 1.00 42.31 81 THR A C 1
ATOM 672 O O . THR A 1 81 ? 0.289 -29.668 44.256 1.00 42.31 81 THR A O 1
ATOM 675 N N . LEU A 1 82 ? -0.487 -28.107 45.695 1.00 46.66 82 LEU A N 1
ATOM 676 C CA . LEU A 1 82 ? 0.606 -28.188 46.662 1.00 46.66 82 LEU A CA 1
ATOM 677 C C . LEU A 1 82 ? 0.556 -29.562 47.353 1.00 46.66 82 LEU A C 1
ATOM 679 O O . LEU A 1 82 ? -0.503 -29.935 47.859 1.00 46.66 82 LEU A O 1
ATOM 683 N N . PRO A 1 83 ? 1.700 -30.231 47.509 1.00 49.19 83 PRO A N 1
ATOM 684 C CA . PRO A 1 83 ? 2.104 -30.767 48.795 1.00 49.19 83 PRO A CA 1
ATOM 685 C C . PRO A 1 83 ? 3.231 -29.857 49.293 1.00 49.19 83 PRO A C 1
ATOM 687 O O . PRO A 1 83 ? 4.199 -29.565 48.598 1.00 49.19 83 PRO A O 1
ATOM 690 N N . GLU A 1 84 ? 2.988 -29.105 50.354 1.00 51.31 84 GLU A N 1
ATOM 691 C CA . GLU A 1 84 ? 3.317 -29.552 51.704 1.00 51.31 84 GLU A CA 1
ATOM 692 C C . GLU A 1 84 ? 4.783 -29.998 51.823 1.00 51.31 84 GLU A C 1
ATOM 694 O O . GLU A 1 84 ? 5.206 -31.037 51.329 1.00 51.31 84 GLU A O 1
ATOM 699 N N . ARG A 1 85 ? 5.540 -29.082 52.430 1.00 58.06 85 ARG A N 1
ATOM 700 C CA . ARG A 1 85 ? 6.766 -29.242 53.209 1.00 58.06 85 ARG A CA 1
ATOM 701 C C . ARG A 1 85 ? 7.328 -30.660 53.254 1.00 58.06 85 ARG A C 1
ATOM 703 O O . ARG A 1 85 ? 6.746 -31.498 53.912 1.00 58.06 85 ARG A O 1
ATOM 710 N N . GLU A 1 86 ? 8.526 -30.834 52.712 1.00 45.72 86 GLU A N 1
ATOM 711 C CA . GLU A 1 86 ? 9.607 -31.509 53.428 1.00 45.72 86 GLU A CA 1
ATOM 712 C C . GLU A 1 86 ? 10.932 -30.892 52.965 1.00 45.72 86 GLU A C 1
ATOM 714 O O . GLU A 1 86 ? 11.324 -30.930 51.798 1.00 45.72 86 GLU A O 1
ATOM 719 N N . SER A 1 87 ? 11.599 -30.257 53.919 1.00 52.50 87 SER A N 1
ATOM 720 C CA . SER A 1 87 ? 12.969 -29.794 53.820 1.00 52.50 87 SER A CA 1
ATOM 721 C C . SER A 1 87 ? 13.895 -31.005 53.707 1.00 52.50 87 SER A C 1
ATOM 723 O O . SER A 1 87 ? 14.083 -31.708 54.694 1.00 52.50 87 SER A O 1
ATOM 725 N N . ILE A 1 88 ? 14.547 -31.215 52.562 1.00 49.22 88 ILE A N 1
ATOM 726 C CA . ILE A 1 88 ? 15.799 -31.982 52.524 1.00 49.22 88 ILE A CA 1
ATOM 727 C C . ILE A 1 88 ? 16.858 -31.148 51.808 1.00 49.22 88 ILE A C 1
ATOM 729 O O . ILE A 1 88 ? 16.834 -30.906 50.605 1.00 49.22 88 ILE A O 1
ATOM 733 N N . LEU A 1 89 ? 17.772 -30.683 52.646 1.00 51.75 89 LEU A N 1
ATOM 734 C CA . LEU A 1 89 ? 19.067 -30.091 52.376 1.00 51.75 89 LEU A CA 1
ATOM 735 C C . LEU A 1 89 ? 19.801 -30.810 51.221 1.00 51.75 89 LEU A C 1
ATOM 737 O O . LEU A 1 89 ? 20.172 -31.973 51.353 1.00 51.75 89 LEU A O 1
ATOM 741 N N . SER A 1 90 ? 20.067 -30.111 50.116 1.00 50.44 90 SER A N 1
ATOM 742 C CA . SER A 1 90 ? 21.070 -30.520 49.121 1.00 50.44 90 SER A CA 1
ATOM 743 C C . SER A 1 90 ? 21.780 -29.274 48.583 1.00 50.44 90 SER A C 1
ATOM 745 O O . SER A 1 90 ? 21.132 -28.440 47.946 1.00 50.44 90 SER A O 1
ATOM 747 N N . PRO A 1 91 ? 23.085 -29.085 48.853 1.00 60.03 91 PRO A N 1
ATOM 748 C CA . PRO A 1 91 ? 23.800 -27.891 48.449 1.00 60.03 91 PRO A CA 1
ATOM 749 C C . PRO A 1 91 ? 24.633 -28.180 47.198 1.00 60.03 91 PRO A C 1
ATOM 751 O O . PRO A 1 91 ? 25.850 -28.144 47.284 1.00 60.03 91 PRO A O 1
ATOM 754 N N . PHE A 1 92 ? 24.037 -28.503 46.046 1.00 48.59 92 PHE A N 1
ATOM 755 C CA . PHE A 1 92 ? 24.763 -28.375 44.771 1.00 48.59 92 PHE A CA 1
ATOM 756 C C . PHE A 1 92 ? 23.828 -28.443 43.550 1.00 48.59 92 PHE A C 1
ATOM 758 O O . PHE A 1 92 ? 23.151 -29.456 43.364 1.00 48.59 92 PHE A O 1
ATOM 765 N N . PRO A 1 93 ? 23.785 -27.413 42.683 1.00 61.06 93 PRO A N 1
ATOM 766 C CA . PRO A 1 93 ? 23.115 -27.514 41.392 1.00 61.06 93 PRO A CA 1
ATOM 767 C C . PRO A 1 93 ? 24.020 -28.266 40.398 1.00 61.06 93 PRO A C 1
ATOM 769 O O . PRO A 1 93 ? 25.170 -27.866 40.203 1.00 61.06 93 PRO A O 1
ATOM 772 N N . PRO A 1 94 ? 23.557 -29.327 39.718 1.00 61.12 94 PRO A N 1
ATOM 773 C CA . PRO A 1 94 ? 24.333 -29.931 38.650 1.00 61.12 94 PRO A CA 1
ATOM 774 C C . PRO A 1 94 ? 24.059 -29.146 37.371 1.00 61.12 94 PRO A C 1
ATOM 776 O O . PRO A 1 94 ? 23.157 -29.524 36.654 1.00 61.12 94 PRO A O 1
ATOM 779 N N . PHE A 1 95 ? 24.749 -28.033 37.119 1.00 58.56 95 PHE A N 1
ATOM 780 C CA . PHE A 1 95 ? 25.025 -27.503 35.769 1.00 58.56 95 PHE A CA 1
ATOM 781 C C . PHE A 1 95 ? 25.822 -26.197 35.906 1.00 58.56 95 PHE A C 1
ATOM 783 O O . PHE A 1 95 ? 25.256 -25.117 36.066 1.00 58.56 95 PHE A O 1
ATOM 790 N N . SER A 1 96 ? 27.153 -26.282 35.822 1.00 70.00 96 SER A N 1
ATOM 791 C CA . SER A 1 96 ? 27.947 -25.119 35.410 1.00 70.00 96 SER A CA 1
ATOM 792 C C . SER A 1 96 ? 27.604 -24.811 33.950 1.00 70.00 96 SER A C 1
ATOM 794 O O . SER A 1 96 ? 27.712 -25.718 33.118 1.00 70.00 96 SER A O 1
ATOM 796 N N . PRO A 1 97 ? 27.199 -23.579 33.600 1.00 71.81 97 PRO A N 1
ATOM 797 C CA . PRO A 1 97 ? 27.021 -23.210 32.204 1.00 71.81 97 PRO A CA 1
ATOM 798 C C . PRO A 1 97 ? 28.380 -23.241 31.477 1.00 71.81 97 PRO A C 1
ATOM 800 O O . PRO A 1 97 ? 29.403 -22.904 32.082 1.00 71.81 97 PRO A O 1
ATOM 803 N N . PRO A 1 98 ? 28.427 -23.638 30.192 1.00 73.62 98 PRO A N 1
ATOM 804 C CA . PRO A 1 98 ? 29.655 -23.574 29.412 1.00 73.62 98 PRO A CA 1
ATOM 805 C C . PRO A 1 98 ? 30.133 -22.121 29.302 1.00 73.62 98 PRO A C 1
ATOM 807 O O . PRO A 1 98 ? 29.333 -21.204 29.099 1.00 73.62 98 PRO A O 1
ATOM 810 N N . ILE A 1 99 ? 31.445 -21.914 29.441 1.00 74.44 99 ILE A N 1
ATOM 811 C CA . ILE A 1 99 ? 32.065 -20.594 29.295 1.00 74.44 99 ILE A CA 1
ATOM 812 C C . ILE A 1 99 ? 31.791 -20.093 27.866 1.00 74.44 99 ILE A C 1
ATOM 814 O O . ILE A 1 99 ? 32.047 -20.825 26.906 1.00 74.44 99 ILE A O 1
ATOM 818 N N . PRO A 1 100 ? 31.271 -18.867 27.694 1.00 70.75 100 PRO A N 1
ATOM 819 C CA . PRO A 1 100 ? 31.050 -18.296 26.377 1.00 70.75 100 PRO A CA 1
ATOM 820 C C . PRO A 1 100 ? 32.350 -18.188 25.573 1.00 70.75 100 PRO A C 1
ATOM 822 O O . PRO A 1 100 ? 33.378 -17.753 26.091 1.00 70.75 100 PRO A O 1
ATOM 825 N N . TRP A 1 101 ? 32.278 -18.487 24.277 1.00 71.31 101 TRP A N 1
ATOM 826 C CA . TRP A 1 101 ? 33.405 -18.434 23.334 1.00 71.31 101 TRP A CA 1
ATOM 827 C C . TRP A 1 101 ? 34.140 -17.079 23.282 1.00 71.31 101 TRP A C 1
ATOM 829 O O . TRP A 1 101 ? 35.292 -17.021 22.868 1.00 71.31 101 TRP A O 1
ATOM 839 N N . TRP A 1 102 ? 33.504 -15.985 23.706 1.00 73.19 102 TRP A N 1
ATOM 840 C CA . TRP A 1 102 ? 34.095 -14.643 23.700 1.00 73.19 102 TRP A CA 1
ATOM 841 C C . TRP A 1 102 ? 35.011 -14.362 24.904 1.00 73.19 102 TRP A C 1
ATOM 843 O O . TRP A 1 102 ? 35.695 -13.343 24.920 1.00 73.19 102 TRP A O 1
ATOM 853 N N . ILE A 1 103 ? 35.063 -15.269 25.889 1.00 68.75 103 ILE A N 1
ATOM 854 C CA . ILE A 1 103 ? 35.984 -15.208 27.042 1.00 68.75 103 ILE A CA 1
ATOM 855 C C . ILE A 1 103 ? 37.281 -15.991 26.745 1.00 68.75 103 ILE A C 1
ATOM 857 O O . ILE A 1 103 ? 38.105 -16.231 27.624 1.00 68.75 103 ILE A O 1
ATOM 861 N N . GLN A 1 104 ? 37.518 -16.367 25.484 1.00 60.84 104 GLN A N 1
ATOM 862 C CA . GLN A 1 104 ? 38.805 -16.904 25.060 1.00 60.84 104 GLN A CA 1
ATOM 863 C C . GLN A 1 104 ? 39.840 -15.770 25.034 1.00 60.84 104 GLN A C 1
ATOM 865 O O . GLN A 1 104 ? 40.031 -15.089 24.029 1.00 60.84 104 GLN A O 1
ATOM 870 N N . THR A 1 105 ? 40.507 -15.543 26.163 1.00 70.31 105 THR A N 1
ATOM 871 C CA . THR A 1 105 ? 41.688 -14.683 26.206 1.00 70.31 105 THR A CA 1
ATOM 872 C C . THR A 1 105 ? 42.802 -15.343 25.383 1.00 70.31 105 THR A C 1
ATOM 874 O O . THR A 1 105 ? 43.077 -16.535 25.563 1.00 70.31 105 THR A O 1
ATOM 877 N N . PRO A 1 106 ? 43.470 -14.619 24.467 1.00 59.66 106 PRO A N 1
ATOM 878 C CA . PRO A 1 106 ? 44.711 -15.092 23.876 1.00 59.66 106 PRO A CA 1
ATOM 879 C C . PRO A 1 106 ? 45.775 -15.118 24.978 1.00 59.66 106 PRO A C 1
ATOM 881 O O . PRO A 1 106 ? 46.323 -14.085 25.375 1.00 59.66 106 PRO A O 1
ATOM 884 N N . SER A 1 107 ? 46.025 -16.307 25.526 1.00 60.53 107 SER A N 1
ATOM 885 C CA . SER A 1 107 ? 47.195 -16.553 26.362 1.00 60.53 107 SER A CA 1
ATOM 886 C C . SER A 1 107 ? 48.432 -16.296 25.502 1.00 60.53 107 SER A C 1
ATOM 888 O O . SER A 1 107 ? 48.622 -16.933 24.467 1.00 60.53 107 SER A O 1
ATOM 890 N N . HIS A 1 108 ? 49.206 -15.283 25.889 1.00 65.12 108 HIS A N 1
ATOM 891 C CA . HIS A 1 108 ? 50.459 -14.912 25.246 1.00 65.12 108 HIS A CA 1
ATOM 892 C C . HIS A 1 108 ? 51.448 -16.078 25.331 1.00 65.12 108 HIS A C 1
ATOM 894 O O . HIS A 1 108 ? 51.608 -16.674 26.395 1.00 65.12 108 HIS A O 1
ATOM 900 N N . GLY A 1 109 ? 52.142 -16.359 24.230 1.00 60.88 109 GLY A N 1
ATOM 901 C CA . GLY A 1 109 ? 53.205 -17.355 24.181 1.00 60.88 109 GLY A CA 1
ATOM 902 C C . GLY A 1 109 ? 54.419 -16.837 23.420 1.00 60.88 109 GLY A C 1
ATOM 903 O O . GLY A 1 109 ? 54.445 -16.977 22.206 1.00 60.88 109 GLY A O 1
ATOM 904 N N . VAL A 1 110 ? 55.346 -16.265 24.203 1.00 45.50 110 VAL A N 1
ATOM 905 C CA . VAL A 1 110 ? 56.822 -16.169 24.071 1.00 45.50 110 VAL A CA 1
ATOM 906 C C . VAL A 1 110 ? 57.412 -15.661 22.757 1.00 45.50 110 VAL A C 1
ATOM 908 O O . VAL A 1 110 ? 57.411 -16.406 21.757 1.00 45.50 110 VAL A O 1
#

pLDDT: mean 78.1, std 18.25, range [42.31, 98.19]

Secondary structure (DSSP, 8-state):
-HHHHHHHHHHHHHHHHHHHHHHHHHHHHHHHHHHHHHHSTTTTT-TT--HHHHHHHHHHHHHHHHHHHHHS---------------------S-PPPPPGGG-------

Foldseek 3Di:
DVVVVVVVVVVVVVVVVVVVVVVVVVVVVVVVLVVLLCVQVVRVPPPDDDSVRSVVSSVVSVVVVVVVVVVPPPPDPPDDDDDDDDDDDDPDDPDDDDDDPVPPDPDDDD

Radius of gyration: 32.06 Å; chains: 1; bounding box: 72×42×93 Å

Organism: NCBI:txid1825980

Sequence (110 aa):
DEEEDEVEDTENSKRLRHNSLQHQWNKDLRSSLLTLRDHVPELVKDEKTAKIHILTKAIDYIHSFQRKIHFSPPSLSPSQTLPERESILSPFPPFSPPIPWWIQTPSHGV